Protein AF-A0A836RDQ2-F1 (afdb_monomer_lite)

Secondary structure (DSSP, 8-state):
------TT-S-S--HHHHHHHHHHHHTTS-B---B--SS-HHHHHHHHHHHTTTBSSPPB-PPTT-----

pLDDT: mean 94.03, std 4.07, range [77.75, 97.62]

Radius of gyration: 14.83 Å; chains: 1; bounding box: 50×23×31 Å

Foldseek 3Di:
DDDDDDPDPPPDDDLVSLLVVLVVVLVVPAAAEAEQDDDDPVVSVVSQVSCVVRHPDRYDDDDPPDDDDD

Structure (mmCIF, N/CA/C/O backbone):
data_AF-A0A836RDQ2-F1
#
_entry.id   AF-A0A836RDQ2-F1
#
loop_
_atom_site.group_PDB
_atom_site.id
_atom_site.type_symbol
_atom_site.label_atom_id
_atom_site.label_alt_id
_atom_site.label_comp_id
_atom_site.label_asym_id
_atom_site.label_entity_id
_atom_site.label_se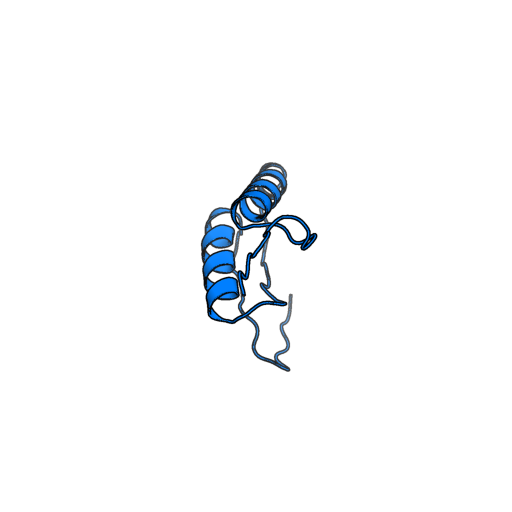q_id
_atom_site.pdbx_PDB_ins_code
_atom_site.Cartn_x
_atom_site.Cartn_y
_atom_site.Cartn_z
_atom_site.occupancy
_atom_site.B_iso_or_equiv
_atom_site.auth_seq_id
_atom_site.auth_comp_id
_atom_site.auth_asym_id
_atom_site.auth_atom_id
_atom_site.pdbx_PDB_model_num
ATOM 1 N N . ALA A 1 1 ? 31.077 7.185 -15.502 1.00 77.75 1 ALA A N 1
ATOM 2 C CA . ALA A 1 1 ? 29.916 8.042 -15.175 1.00 77.75 1 ALA A CA 1
ATOM 3 C C . ALA A 1 1 ? 29.405 7.663 -13.787 1.00 77.75 1 ALA A C 1
ATOM 5 O O . ALA A 1 1 ? 29.548 6.500 -13.427 1.00 77.75 1 ALA A O 1
ATOM 6 N N . ARG A 1 2 ? 28.871 8.613 -13.008 1.00 91.25 2 ARG A N 1
ATOM 7 C CA . ARG A 1 2 ? 28.309 8.382 -11.664 1.00 91.25 2 ARG A CA 1
ATOM 8 C C . ARG A 1 2 ?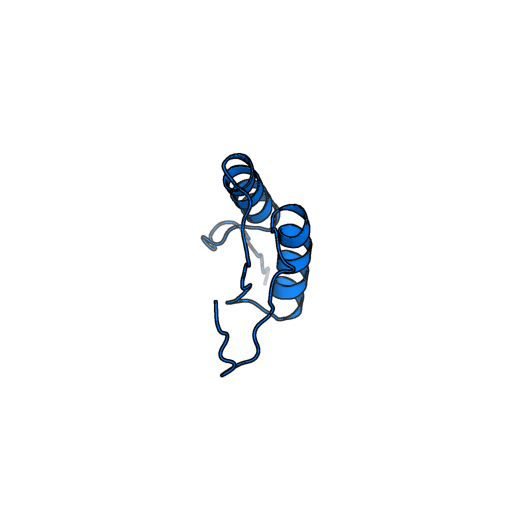 26.793 8.554 -11.741 1.00 91.25 2 ARG A C 1
ATOM 10 O O . ARG A 1 2 ? 26.341 9.544 -12.305 1.00 91.25 2 ARG A O 1
ATOM 17 N N . VAL A 1 3 ? 26.047 7.583 -11.224 1.00 94.50 3 VAL A N 1
ATOM 18 C CA . VAL A 1 3 ? 24.577 7.593 -11.176 1.00 94.50 3 VAL A CA 1
ATOM 19 C C . VAL A 1 3 ? 24.156 7.647 -9.716 1.00 94.50 3 VAL A C 1
ATOM 21 O O . VAL A 1 3 ? 24.706 6.915 -8.895 1.00 94.50 3 VAL A O 1
ATOM 24 N N . GLU A 1 4 ? 23.197 8.512 -9.405 1.00 96.38 4 GLU A N 1
ATOM 25 C CA . GLU A 1 4 ? 22.629 8.676 -8.067 1.00 96.38 4 GLU A CA 1
ATOM 26 C C . GLU A 1 4 ? 21.105 8.666 -8.137 1.00 96.38 4 GLU A C 1
ATOM 28 O O . GLU A 1 4 ? 20.524 9.058 -9.149 1.00 96.38 4 GLU A O 1
ATOM 33 N N . ILE A 1 5 ? 20.472 8.222 -7.050 1.00 95.00 5 ILE A N 1
ATOM 34 C CA . ILE A 1 5 ? 19.018 8.168 -6.906 1.00 95.00 5 ILE A CA 1
ATOM 35 C C . ILE A 1 5 ? 18.639 8.996 -5.682 1.00 95.00 5 ILE A C 1
ATOM 37 O O . ILE A 1 5 ? 19.148 8.763 -4.587 1.00 95.00 5 ILE A O 1
ATOM 41 N N . LEU A 1 6 ? 17.728 9.945 -5.878 1.00 94.75 6 LEU A N 1
ATOM 42 C CA . LEU A 1 6 ? 17.165 10.776 -4.820 1.00 94.75 6 LEU A CA 1
ATOM 43 C C . LEU A 1 6 ? 15.688 10.417 -4.655 1.00 94.75 6 LEU A C 1
ATOM 45 O O . LEU A 1 6 ? 14.843 10.838 -5.444 1.00 94.75 6 LEU A O 1
ATOM 49 N N . ASN A 1 7 ? 15.386 9.631 -3.625 1.00 86.88 7 ASN A N 1
ATOM 50 C CA . ASN A 1 7 ? 14.020 9.260 -3.267 1.00 86.88 7 ASN A CA 1
ATOM 51 C C . ASN A 1 7 ? 13.507 10.263 -2.225 1.00 86.88 7 ASN A C 1
ATOM 53 O O . ASN A 1 7 ? 14.032 10.325 -1.119 1.00 86.88 7 ASN A O 1
ATOM 57 N N . GLY A 1 8 ? 12.540 11.093 -2.614 1.00 91.06 8 GLY A N 1
ATOM 58 C CA . GLY A 1 8 ? 11.999 12.176 -1.776 1.00 91.06 8 GLY A CA 1
ATOM 59 C C . GLY A 1 8 ? 11.202 13.230 -2.550 1.00 91.06 8 GLY A C 1
ATOM 60 O O . GLY A 1 8 ? 10.566 14.090 -1.954 1.00 91.06 8 GLY A O 1
ATOM 61 N N . LEU A 1 9 ? 11.216 13.158 -3.885 1.00 94.31 9 LEU A N 1
ATOM 62 C CA . LEU A 1 9 ? 10.476 14.058 -4.777 1.00 94.31 9 LEU A CA 1
ATOM 63 C C . LEU A 1 9 ? 9.357 13.340 -5.552 1.00 94.31 9 LEU A C 1
ATOM 65 O O . LEU A 1 9 ? 8.816 13.893 -6.504 1.00 94.31 9 LEU A O 1
ATOM 69 N N . SER A 1 10 ? 9.022 12.100 -5.177 1.00 92.88 10 SER A N 1
ATOM 70 C CA . SER A 1 10 ? 8.013 11.287 -5.872 1.00 92.88 10 SER A CA 1
ATOM 71 C C . SER A 1 10 ? 6.579 11.740 -5.601 1.00 92.88 10 SER A C 1
ATOM 73 O O . SER A 1 10 ? 5.684 11.310 -6.322 1.00 92.88 10 SER A O 1
ATOM 75 N N . ALA A 1 11 ? 6.358 12.563 -4.567 1.00 93.88 11 ALA A N 1
ATOM 76 C CA . ALA A 1 11 ? 5.040 12.984 -4.081 1.00 93.88 11 ALA A CA 1
ATOM 77 C C . ALA A 1 11 ? 4.099 11.829 -3.673 1.00 93.88 11 ALA A C 1
ATOM 79 O O . ALA A 1 11 ? 2.897 12.033 -3.539 1.00 93.88 11 ALA A O 1
ATOM 80 N N . HIS A 1 12 ? 4.640 10.627 -3.460 1.00 96.38 12 HIS A N 1
ATOM 81 C CA . HIS A 1 12 ? 3.910 9.494 -2.897 1.00 96.38 12 HIS A CA 1
ATOM 82 C C . HIS A 1 12 ? 4.305 9.332 -1.432 1.00 96.38 12 HIS A C 1
ATOM 84 O O . HIS A 1 12 ? 5.484 9.480 -1.108 1.00 96.38 12 HIS A O 1
ATOM 90 N N . ALA A 1 13 ? 3.331 9.005 -0.582 1.00 96.00 13 ALA A N 1
ATOM 91 C CA . ALA A 1 13 ? 3.589 8.608 0.795 1.00 96.00 13 ALA A CA 1
ATOM 92 C C . ALA A 1 13 ? 4.538 7.406 0.814 1.00 96.00 13 ALA A C 1
ATOM 94 O O . ALA A 1 13 ? 4.346 6.443 0.061 1.00 96.00 13 ALA A O 1
ATOM 95 N N . ASP 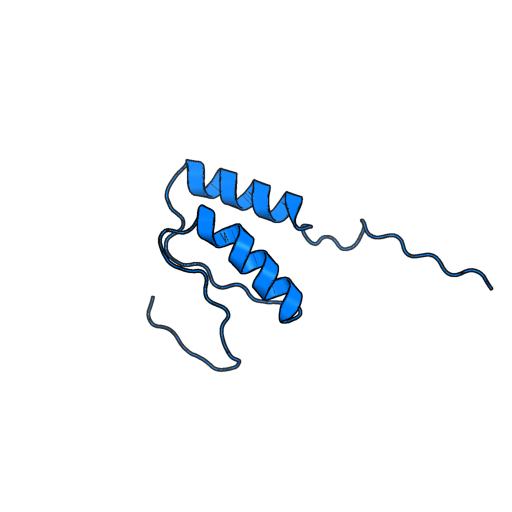A 1 14 ? 5.556 7.459 1.666 1.00 96.06 14 ASP A N 1
ATOM 96 C CA . ASP A 1 14 ? 6.309 6.259 1.996 1.00 96.06 14 ASP A CA 1
ATOM 97 C C . ASP A 1 14 ? 5.522 5.377 2.986 1.00 96.06 14 ASP A C 1
ATOM 99 O O . ASP A 1 14 ? 4.384 5.671 3.358 1.00 96.06 14 ASP A O 1
ATOM 103 N N . ALA A 1 15 ? 6.109 4.255 3.405 1.00 95.75 15 ALA A N 1
ATOM 104 C CA . ALA A 1 15 ? 5.438 3.326 4.312 1.00 95.75 15 ALA A CA 1
ATOM 105 C C . ALA A 1 15 ? 5.110 3.948 5.684 1.00 95.75 15 ALA A C 1
ATOM 107 O O . ALA A 1 15 ? 4.129 3.550 6.315 1.00 95.75 15 ALA A O 1
ATOM 108 N N . LEU A 1 16 ? 5.919 4.902 6.154 1.00 96.50 16 LEU A N 1
ATOM 109 C CA . LEU A 1 16 ? 5.717 5.552 7.443 1.00 96.50 16 LEU A CA 1
ATOM 110 C C . LEU A 1 16 ? 4.624 6.616 7.348 1.00 96.50 16 LEU A C 1
ATOM 112 O O . LEU A 1 16 ? 3.730 6.621 8.193 1.00 96.50 16 LEU A O 1
ATOM 116 N N . ASP A 1 17 ? 4.660 7.449 6.307 1.00 97.06 17 ASP A N 1
ATOM 117 C CA . ASP A 1 17 ? 3.609 8.429 6.015 1.00 97.06 17 ASP A CA 1
ATOM 118 C C . ASP A 1 17 ? 2.251 7.735 5.862 1.00 97.06 17 ASP A C 1
ATOM 120 O O . ASP A 1 17 ? 1.244 8.167 6.427 1.00 97.06 17 ASP A O 1
ATOM 124 N N . PHE A 1 18 ? 2.238 6.614 5.136 1.00 96.69 18 PHE A N 1
ATOM 125 C CA . PHE A 1 18 ? 1.050 5.801 4.913 1.00 96.69 18 PHE A CA 1
ATOM 126 C C . PHE A 1 18 ? 0.488 5.251 6.228 1.00 96.69 18 PHE A C 1
ATOM 128 O O . PHE A 1 18 ? -0.687 5.457 6.526 1.00 96.69 18 PHE A O 1
ATOM 135 N N . LYS A 1 19 ? 1.327 4.610 7.054 1.00 96.81 19 LYS A N 1
ATOM 136 C CA . LYS A 1 19 ? 0.917 4.104 8.372 1.00 96.81 19 LYS A CA 1
ATOM 137 C C . LYS A 1 19 ? 0.346 5.220 9.247 1.00 96.81 19 LYS A C 1
ATOM 139 O O . LYS A 1 19 ? -0.739 5.069 9.802 1.00 96.81 19 LYS A O 1
ATOM 144 N N . TRP A 1 20 ? 1.080 6.327 9.361 1.00 96.62 20 TRP A N 1
ATOM 145 C CA . TRP A 1 20 ? 0.686 7.469 10.180 1.00 96.62 20 TRP A CA 1
ATOM 146 C C . TRP A 1 20 ? -0.692 7.999 9.772 1.00 96.62 20 TRP A C 1
ATOM 148 O O . TRP A 1 20 ? -1.539 8.230 10.633 1.00 96.62 20 TRP A O 1
ATOM 158 N N . TR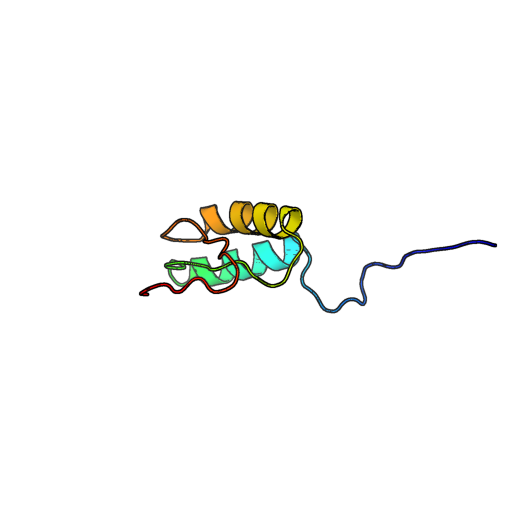P A 1 21 ? -0.945 8.138 8.470 1.00 95.25 21 TRP A N 1
ATOM 159 C CA . TRP A 1 21 ? -2.228 8.619 7.965 1.00 95.25 21 TRP A CA 1
ATOM 160 C C . TRP A 1 21 ? -3.404 7.738 8.411 1.00 95.25 21 TRP A C 1
ATOM 162 O O . TRP A 1 21 ? -4.399 8.245 8.934 1.00 95.25 21 TRP A O 1
ATOM 172 N N . PHE A 1 22 ? -3.289 6.419 8.238 1.00 95.50 22 PHE A N 1
ATOM 173 C CA . PHE A 1 22 ? -4.374 5.490 8.561 1.00 95.50 22 PHE A CA 1
ATOM 174 C C . PHE A 1 22 ? -4.546 5.252 10.060 1.00 95.50 22 PHE A C 1
ATOM 176 O O . PHE A 1 22 ? -5.675 5.091 10.510 1.00 95.50 22 PHE A O 1
ATOM 183 N N . GLU A 1 23 ? -3.476 5.338 10.848 1.00 95.44 23 GLU A N 1
ATOM 184 C CA . GLU A 1 23 ? -3.575 5.366 12.309 1.00 95.44 23 GLU A CA 1
ATOM 185 C C . GLU A 1 23 ? -4.426 6.553 12.789 1.00 95.44 23 GLU A C 1
ATOM 187 O O . GLU A 1 23 ? -5.318 6.393 13.624 1.00 95.44 23 GLU A O 1
ATOM 192 N N . GLN A 1 24 ? -4.196 7.749 12.233 1.00 95.38 24 GLN A N 1
ATOM 193 C CA . GLN A 1 24 ? -4.987 8.930 12.587 1.00 95.38 24 GLN A CA 1
ATOM 194 C C . GLN A 1 24 ? -6.443 8.801 12.136 1.00 95.38 24 GLN A C 1
ATOM 196 O O . GLN A 1 24 ? -7.343 9.182 12.887 1.00 95.38 24 GLN A O 1
ATOM 201 N N . LEU A 1 25 ? -6.688 8.241 10.949 1.00 93.25 25 LEU A N 1
ATOM 202 C CA . LEU A 1 25 ? -8.044 7.982 10.466 1.00 93.25 25 LEU A CA 1
ATOM 203 C C . LEU A 1 25 ? -8.789 7.006 11.391 1.00 93.25 25 LEU A C 1
ATOM 205 O O . LEU A 1 25 ? -9.877 7.327 11.867 1.00 93.25 25 LEU A O 1
ATOM 209 N N . ALA A 1 26 ? -8.164 5.871 11.712 1.00 94.56 26 ALA A N 1
ATOM 210 C CA . ALA A 1 26 ? -8.733 4.833 12.569 1.00 94.56 26 ALA A CA 1
ATOM 211 C C . ALA A 1 26 ? -9.013 5.316 14.005 1.00 94.56 26 ALA A C 1
ATOM 213 O O . ALA A 1 26 ? -9.918 4.824 14.676 1.00 94.56 26 ALA A O 1
ATOM 214 N N . SER A 1 27 ? -8.260 6.312 14.489 1.00 91.75 27 SER A N 1
ATOM 215 C CA . SER A 1 27 ? -8.453 6.881 15.831 1.00 91.75 27 SER A CA 1
ATOM 216 C C . SER A 1 27 ? -9.802 7.590 16.020 1.00 91.75 27 SER A C 1
ATOM 218 O O . SER A 1 27 ? -10.249 7.766 17.155 1.00 91.75 27 SER A O 1
ATOM 220 N N . GLN A 1 28 ? -10.452 8.005 14.926 1.00 87.12 28 GLN A N 1
ATOM 221 C CA . GLN A 1 28 ? -11.756 8.676 14.957 1.00 87.12 28 GLN A CA 1
ATOM 222 C C . GLN A 1 28 ? -12.915 7.679 14.823 1.00 87.12 28 GLN A C 1
ATOM 224 O O . GLN A 1 28 ? -13.972 7.872 15.425 1.00 87.12 28 GLN A O 1
ATOM 229 N N . SER A 1 29 ? -12.707 6.614 14.049 1.00 82.19 29 SER A N 1
ATOM 230 C CA . SER A 1 29 ? -13.616 5.487 13.824 1.00 82.19 29 SER A CA 1
ATOM 231 C C . SER A 1 29 ? -12.843 4.361 13.133 1.00 82.19 29 SER A C 1
ATOM 233 O O . SER A 1 29 ? -11.919 4.667 12.386 1.00 82.19 29 SER A O 1
ATOM 235 N N . GLY A 1 30 ? -13.246 3.096 13.288 1.00 79.00 30 GLY A N 1
ATOM 236 C CA . GLY A 1 30 ? -12.670 1.989 12.508 1.00 79.00 30 GLY A CA 1
ATOM 237 C C . GLY A 1 30 ? -12.745 2.226 10.991 1.00 79.00 30 GLY A C 1
ATOM 238 O O . GLY A 1 30 ? -13.644 2.921 10.501 1.00 79.00 30 GLY A O 1
ATOM 239 N N . ILE A 1 31 ? -11.761 1.710 10.247 1.00 87.50 31 ILE A N 1
ATOM 240 C CA . ILE A 1 31 ? -11.756 1.742 8.780 1.00 87.50 31 ILE A CA 1
ATOM 241 C C . ILE A 1 31 ? -12.396 0.436 8.317 1.00 87.50 31 ILE A C 1
ATOM 243 O O . ILE A 1 31 ? -11.703 -0.562 8.304 1.00 87.50 31 ILE A O 1
ATOM 247 N N . GLY A 1 32 ? -13.679 0.425 7.940 1.00 92.06 32 GLY A N 1
ATOM 248 C CA . GLY A 1 32 ? -14.408 -0.798 7.551 1.00 92.06 32 GLY A CA 1
ATOM 249 C C . GLY A 1 32 ? -13.592 -1.784 6.694 1.00 92.06 32 GLY A C 1
ATOM 250 O O . GLY A 1 32 ? -12.922 -2.671 7.216 1.00 92.06 32 GLY A O 1
ATOM 251 N N . THR A 1 33 ? -13.597 -1.592 5.375 1.00 92.75 33 THR A N 1
ATOM 252 C CA . THR A 1 33 ? -12.799 -2.397 4.435 1.00 92.75 33 THR A CA 1
ATOM 253 C C . THR A 1 33 ? -11.937 -1.474 3.585 1.00 92.75 33 THR A C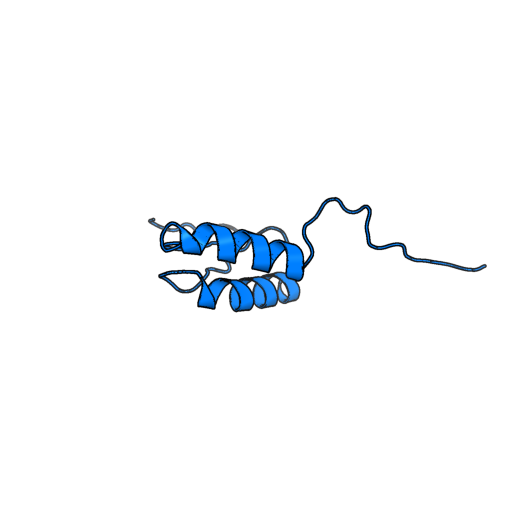 1
ATOM 255 O O . THR A 1 33 ? -12.413 -0.455 3.075 1.00 92.75 33 THR A O 1
ATOM 258 N N . ALA A 1 34 ? -10.668 -1.831 3.390 1.00 95.44 34 ALA A N 1
ATOM 259 C CA . ALA A 1 34 ? -9.746 -1.082 2.542 1.00 95.44 34 ALA A CA 1
ATOM 260 C C . ALA A 1 34 ? -9.327 -1.896 1.314 1.00 95.44 34 ALA A C 1
ATOM 262 O O . ALA A 1 34 ? -9.048 -3.086 1.413 1.00 95.44 34 ALA A O 1
ATOM 263 N N . PHE A 1 35 ? -9.213 -1.234 0.162 1.00 97.38 35 PHE A N 1
ATOM 264 C CA . PHE A 1 35 ? -8.677 -1.818 -1.069 1.00 97.38 35 PHE A CA 1
ATOM 265 C C . PHE A 1 35 ? -7.324 -1.179 -1.377 1.00 97.38 35 PHE A C 1
ATOM 267 O O . PHE A 1 35 ? -7.243 0.034 -1.584 1.00 97.38 35 PHE A O 1
ATOM 274 N N . VAL A 1 36 ? -6.258 -1.980 -1.428 1.00 97.19 36 VAL A N 1
ATOM 275 C CA . VAL A 1 36 ? -4.914 -1.483 -1.753 1.00 97.19 36 VAL A CA 1
ATOM 276 C C . VAL A 1 36 ? -4.668 -1.643 -3.244 1.00 97.19 36 VAL A C 1
ATOM 278 O O . VAL A 1 36 ? -4.614 -2.748 -3.778 1.00 97.19 36 VAL A O 1
ATOM 281 N N . VAL A 1 37 ? -4.506 -0.511 -3.919 1.00 96.50 37 VAL A N 1
ATOM 282 C CA . VAL A 1 37 ? -4.349 -0.426 -5.373 1.00 96.50 37 VAL A CA 1
ATOM 283 C C . VAL A 1 37 ? -3.122 0.406 -5.740 1.00 96.50 37 VAL A C 1
ATOM 285 O O . VAL A 1 37 ? -2.460 0.977 -4.878 1.00 96.50 37 VAL A O 1
ATOM 288 N N . HIS A 1 38 ? -2.839 0.495 -7.041 1.00 94.50 38 HIS A N 1
ATOM 289 C CA . HIS A 1 38 ? -1.817 1.374 -7.612 1.00 94.50 38 HIS A CA 1
ATOM 290 C C . HIS A 1 38 ? -0.409 1.176 -7.014 1.00 94.50 38 HIS A C 1
ATOM 292 O O . HIS A 1 38 ? 0.202 2.085 -6.454 1.00 94.50 38 HIS A O 1
ATOM 298 N N . GLY A 1 39 ? 0.148 -0.019 -7.197 1.00 91.75 39 GLY A N 1
ATOM 299 C CA . GLY A 1 39 ? 1.516 -0.346 -6.807 1.00 91.75 39 GLY A CA 1
ATOM 300 C C . GLY A 1 39 ? 1.930 -1.716 -7.330 1.00 91.75 39 GLY A C 1
ATOM 301 O O . GLY A 1 39 ? 1.108 -2.479 -7.838 1.00 91.75 39 GLY A O 1
ATOM 302 N N . GLU A 1 40 ? 3.214 -2.039 -7.211 1.00 95.94 40 GLU A N 1
ATOM 303 C CA . GLU A 1 40 ? 3.686 -3.395 -7.491 1.00 95.94 40 GLU A CA 1
ATOM 304 C C . GLU A 1 40 ? 3.128 -4.378 -6.456 1.00 95.94 40 GLU A C 1
ATOM 306 O O . GLU A 1 40 ? 3.012 -4.042 -5.277 1.00 95.94 40 GLU A O 1
ATOM 311 N N . ALA A 1 41 ? 2.850 -5.618 -6.868 1.00 94.56 41 ALA A N 1
ATOM 312 C CA . ALA A 1 41 ? 2.185 -6.620 -6.028 1.00 94.56 41 ALA A CA 1
ATOM 313 C C . ALA A 1 41 ? 2.842 -6.806 -4.646 1.00 94.56 41 ALA A C 1
ATOM 315 O O . ALA A 1 41 ? 2.157 -6.890 -3.630 1.00 94.56 41 ALA A O 1
ATOM 316 N N . LYS A 1 42 ? 4.181 -6.812 -4.588 1.00 96.25 42 LYS A N 1
ATOM 317 C CA . LYS A 1 42 ? 4.918 -6.955 -3.324 1.00 96.25 42 LYS A CA 1
ATOM 318 C C . LYS A 1 42 ? 4.764 -5.734 -2.413 1.00 96.25 42 LYS A C 1
ATOM 320 O O . LYS A 1 42 ? 4.650 -5.896 -1.202 1.00 96.25 42 LYS A O 1
ATOM 325 N N . ALA A 1 43 ? 4.782 -4.529 -2.983 1.00 95.81 43 ALA A N 1
ATOM 326 C CA . ALA A 1 43 ? 4.581 -3.302 -2.221 1.00 95.81 43 ALA A CA 1
ATOM 327 C C . ALA A 1 43 ? 3.137 -3.221 -1.706 1.00 95.81 43 ALA A C 1
ATOM 329 O O . ALA A 1 43 ? 2.934 -2.946 -0.529 1.00 95.81 43 ALA A O 1
ATOM 330 N N . ALA A 1 44 ? 2.155 -3.554 -2.551 1.00 97.12 44 ALA A N 1
ATOM 331 C CA . ALA A 1 44 ? 0.746 -3.593 -2.171 1.00 97.12 44 ALA A CA 1
ATOM 332 C C . ALA A 1 44 ? 0.485 -4.576 -1.017 1.00 97.12 44 ALA A C 1
ATOM 334 O O . ALA A 1 44 ? -0.193 -4.216 -0.061 1.00 97.12 44 ALA A O 1
ATOM 335 N N . ALA A 1 45 ? 1.091 -5.770 -1.048 1.00 97.19 45 ALA A N 1
ATOM 336 C CA . ALA A 1 45 ? 1.009 -6.727 0.057 1.00 97.19 45 ALA A CA 1
ATOM 337 C C . ALA A 1 45 ? 1.577 -6.161 1.369 1.00 97.19 45 ALA A C 1
ATOM 339 O O . ALA A 1 45 ? 0.938 -6.274 2.410 1.00 97.19 45 ALA A O 1
ATOM 340 N N . GLY A 1 46 ? 2.729 -5.484 1.313 1.00 97.31 46 GLY A N 1
ATOM 341 C CA . GLY A 1 46 ? 3.301 -4.828 2.491 1.00 97.31 46 GLY A CA 1
ATOM 342 C C . GLY A 1 46 ? 2.421 -3.704 3.050 1.00 97.31 46 GLY A C 1
ATOM 343 O O . GLY A 1 46 ? 2.307 -3.563 4.263 1.00 97.31 46 GLY A O 1
ATOM 344 N N . LEU A 1 47 ? 1.766 -2.921 2.187 1.00 97.44 47 LEU A N 1
ATOM 345 C CA . LEU A 1 47 ? 0.827 -1.880 2.621 1.00 97.44 47 LEU A CA 1
ATOM 346 C C . LEU A 1 47 ? -0.469 -2.469 3.198 1.00 97.44 47 LEU A C 1
ATOM 348 O O . LEU A 1 47 ? -0.991 -1.936 4.175 1.00 97.44 47 LEU A O 1
ATOM 352 N N . ALA A 1 48 ? -0.968 -3.575 2.640 1.00 97.38 48 ALA A N 1
ATOM 353 C CA . ALA A 1 48 ? -2.106 -4.302 3.200 1.00 97.38 48 ALA A CA 1
ATOM 354 C C . ALA A 1 48 ? -1.790 -4.832 4.605 1.00 97.38 48 ALA A C 1
ATOM 356 O O . ALA A 1 48 ? -2.613 -4.692 5.502 1.00 97.38 48 ALA A O 1
ATOM 357 N N . ASP A 1 49 ? -0.582 -5.357 4.827 1.00 97.19 49 ASP A N 1
ATOM 358 C CA . ASP A 1 49 ? -0.152 -5.794 6.159 1.00 97.19 49 ASP A CA 1
ATOM 359 C C . ASP A 1 49 ? -0.114 -4.646 7.174 1.00 97.19 49 ASP A C 1
ATOM 361 O O . ASP A 1 49 ? -0.506 -4.842 8.319 1.00 97.19 49 ASP A O 1
ATOM 365 N N . ILE A 1 50 ? 0.290 -3.441 6.759 1.00 96.50 50 ILE A N 1
ATOM 366 C CA . ILE A 1 50 ? 0.219 -2.245 7.615 1.00 96.50 50 ILE A CA 1
ATOM 367 C C . ILE A 1 50 ? -1.238 -1.894 7.951 1.00 96.50 50 ILE A C 1
ATOM 369 O O . ILE A 1 50 ? -1.525 -1.526 9.085 1.00 96.50 50 ILE A O 1
ATOM 373 N N . LEU A 1 51 ? -2.154 -1.987 6.981 1.00 96.19 51 LEU A N 1
ATOM 374 C CA . LEU A 1 51 ? -3.561 -1.612 7.164 1.00 96.19 51 LEU A CA 1
ATOM 375 C C . LEU A 1 51 ? -4.364 -2.570 8.044 1.00 96.19 51 LEU A C 1
ATOM 377 O O . LEU A 1 51 ? -5.365 -2.132 8.606 1.00 96.19 51 LEU A O 1
ATOM 381 N N . ARG A 1 52 ? -3.954 -3.839 8.174 1.00 95.38 52 ARG A N 1
ATOM 382 C CA . ARG A 1 52 ? -4.683 -4.844 8.973 1.00 95.38 52 ARG A CA 1
ATOM 383 C C . ARG A 1 52 ? -4.948 -4.397 10.407 1.00 95.38 52 ARG A C 1
ATOM 385 O O . ARG A 1 52 ? -6.009 -4.691 10.934 1.00 95.38 52 ARG A O 1
ATOM 392 N N . ASP A 1 53 ? -4.015 -3.667 11.016 1.00 93.25 53 ASP A N 1
ATOM 393 C CA . ASP A 1 53 ? -4.151 -3.199 12.402 1.00 93.25 53 ASP A CA 1
ATOM 394 C C . ASP A 1 53 ? -5.159 -2.043 12.557 1.00 93.25 53 ASP A C 1
ATOM 396 O O . ASP A 1 53 ? -5.518 -1.677 13.677 1.00 93.25 53 ASP A O 1
ATOM 400 N N . TYR A 1 54 ? -5.593 -1.444 11.446 1.00 94.38 54 TYR A N 1
ATOM 401 C CA . TYR A 1 54 ? -6.416 -0.234 11.420 1.00 94.38 54 TYR A CA 1
ATOM 402 C C . TYR A 1 54 ? -7.783 -0.437 10.765 1.00 94.38 54 TYR A C 1
ATOM 404 O O . TYR A 1 54 ? -8.637 0.446 10.876 1.00 94.38 54 TYR A O 1
ATOM 412 N N . CYS A 1 55 ? -7.983 -1.566 10.079 1.00 94.31 55 CYS A N 1
ATOM 413 C CA . CYS A 1 55 ? -9.241 -1.895 9.428 1.00 94.31 55 CYS A CA 1
ATOM 414 C C . CYS A 1 55 ? -10.111 -2.824 10.283 1.00 94.31 55 CYS A C 1
ATOM 416 O O . CYS A 1 55 ? -9.595 -3.638 11.046 1.00 94.31 55 CYS A O 1
ATOM 418 N N . ASP A 1 56 ? -11.431 -2.710 10.137 1.00 93.31 56 ASP A N 1
ATOM 419 C CA . ASP A 1 56 ? -12.382 -3.618 10.788 1.00 93.31 56 ASP A CA 1
ATOM 420 C C . ASP A 1 56 ? -12.440 -4.974 10.055 1.00 93.31 56 ASP A C 1
ATOM 422 O O . ASP A 1 56 ? -12.681 -6.015 10.669 1.00 93.31 56 ASP A O 1
ATOM 426 N N . GLU A 1 57 ? -12.174 -4.963 8.745 1.00 93.56 57 GLU A N 1
ATOM 427 C CA . GLU A 1 57 ? -12.056 -6.127 7.869 1.00 93.56 57 GLU A CA 1
ATOM 428 C C . GLU A 1 57 ? -10.663 -6.214 7.226 1.00 93.56 57 GLU A C 1
ATOM 430 O O . GLU A 1 57 ? -9.955 -5.216 7.070 1.00 93.56 57 GLU A O 1
ATOM 435 N N . ASP A 1 58 ? -10.268 -7.423 6.814 1.00 94.75 58 ASP A N 1
ATOM 436 C CA . ASP A 1 58 ? -8.986 -7.639 6.138 1.00 94.75 58 ASP A CA 1
ATOM 437 C C . ASP A 1 58 ? -8.876 -6.777 4.859 1.00 94.75 58 ASP A C 1
ATOM 439 O O . ASP A 1 58 ? -9.769 -6.823 4.005 1.00 94.75 58 ASP A O 1
ATOM 443 N N . PRO A 1 59 ? -7.768 -6.036 4.662 1.00 96.19 59 PRO A N 1
ATOM 444 C CA . PRO A 1 59 ? -7.558 -5.269 3.443 1.00 96.19 59 PRO A CA 1
ATOM 445 C C . PRO A 1 59 ? -7.516 -6.165 2.201 1.00 96.19 59 PRO A C 1
ATOM 447 O O . PRO A 1 59 ? -6.862 -7.211 2.172 1.00 96.19 59 PRO A O 1
ATOM 450 N N . VAL A 1 60 ? -8.168 -5.710 1.136 1.00 97.44 60 VAL A N 1
ATOM 451 C CA . VAL A 1 60 ? -8.311 -6.435 -0.124 1.00 97.44 60 VAL A CA 1
ATOM 452 C C . VAL A 1 60 ? -7.235 -5.996 -1.115 1.00 97.44 60 VAL A C 1
ATOM 454 O O . VAL A 1 60 ? -7.025 -4.804 -1.353 1.00 97.44 60 VAL A O 1
ATOM 457 N N . LEU A 1 61 ? -6.581 -6.976 -1.741 1.00 97.62 61 LEU A N 1
ATOM 458 C CA . LEU A 1 61 ? -5.743 -6.791 -2.927 1.00 97.62 61 LEU A CA 1
ATOM 459 C C . LEU A 1 61 ? -6.556 -7.222 -4.152 1.00 97.62 61 LEU A C 1
ATOM 461 O O . LEU A 1 61 ? -6.638 -8.421 -4.420 1.00 97.62 61 LEU A O 1
ATOM 465 N N . PRO A 1 62 ? -7.214 -6.292 -4.863 1.00 96.69 62 PRO A N 1
ATOM 466 C CA . PRO A 1 62 ? -8.141 -6.681 -5.906 1.00 96.69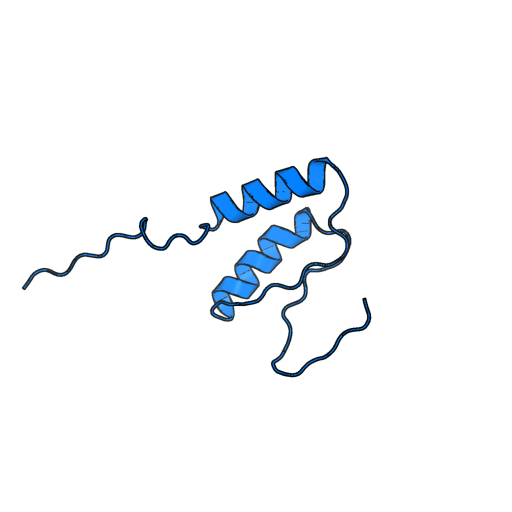 62 PRO A CA 1
ATOM 467 C C . PRO A 1 62 ? -7.419 -7.168 -7.164 1.00 96.69 62 PRO A C 1
ATOM 469 O O . PRO A 1 62 ? -6.477 -6.534 -7.645 1.00 96.69 62 PRO A O 1
ATOM 472 N N . ASP A 1 63 ? -7.932 -8.250 -7.746 1.00 94.88 63 ASP A N 1
ATOM 473 C CA . ASP A 1 63 ? -7.559 -8.667 -9.095 1.00 94.88 63 ASP A CA 1
ATOM 474 C C . ASP A 1 63 ? -8.086 -7.686 -10.152 1.00 94.88 63 ASP A C 1
ATOM 476 O O . ASP A 1 63 ? -9.138 -7.052 -10.004 1.00 94.88 63 ASP A O 1
ATOM 480 N N . LEU A 1 64 ? -7.364 -7.587 -11.271 1.00 94.44 64 LEU A N 1
ATOM 481 C CA . LEU A 1 64 ? -7.792 -6.781 -12.409 1.00 94.44 64 LEU A CA 1
ATOM 482 C C . LEU A 1 64 ? -9.157 -7.276 -12.922 1.00 94.44 64 LEU A C 1
ATOM 484 O O . LEU A 1 64 ? -9.327 -8.460 -13.201 1.00 94.44 64 LEU A O 1
ATOM 488 N N . TYR A 1 65 ? -10.101 -6.344 -13.085 1.00 95.75 65 TYR A N 1
ATOM 489 C CA . TYR A 1 65 ? -11.495 -6.586 -13.496 1.00 95.75 65 TYR A CA 1
ATOM 490 C C . TYR A 1 65 ? -12.394 -7.292 -12.469 1.00 95.75 65 TYR A C 1
ATOM 492 O O . TYR A 1 65 ? -13.540 -7.606 -12.793 1.00 95.75 65 TYR A O 1
ATOM 500 N N . ALA A 1 66 ? -11.932 -7.503 -11.235 1.00 96.44 66 ALA A N 1
ATOM 501 C CA . ALA A 1 66 ? -12.808 -7.944 -10.155 1.00 96.44 66 ALA A CA 1
ATOM 502 C C . ALA A 1 66 ? -13.848 -6.865 -9.796 1.00 96.44 66 ALA A C 1
ATOM 504 O O . ALA A 1 66 ? -13.637 -5.668 -10.002 1.00 96.44 66 ALA A O 1
ATOM 505 N N . SER A 1 67 ? -14.987 -7.297 -9.258 1.00 96.00 67 SER A N 1
ATOM 506 C CA . SER A 1 67 ? -16.053 -6.437 -8.731 1.00 96.00 67 SER A CA 1
ATOM 507 C C . SER A 1 67 ? -16.440 -6.930 -7.341 1.00 96.00 67 SER A C 1
ATOM 509 O O . SER A 1 67 ? -16.407 -8.135 -7.095 1.00 96.00 67 SER A O 1
ATOM 511 N N . TYR A 1 68 ? -16.783 -6.002 -6.452 1.00 93.44 68 TYR A N 1
ATOM 512 C CA . TYR A 1 68 ? -17.072 -6.265 -5.043 1.00 93.44 68 TYR A CA 1
ATOM 513 C C . TYR A 1 68 ? -18.364 -5.546 -4.655 1.00 93.44 68 TYR A C 1
ATOM 515 O O . TYR A 1 68 ? -18.573 -4.410 -5.084 1.00 93.44 68 TYR A O 1
ATOM 523 N N . ASP A 1 69 ? -19.196 -6.200 -3.847 1.00 90.94 69 ASP A N 1
ATOM 524 C CA . ASP A 1 69 ? -20.329 -5.565 -3.172 1.00 90.94 69 ASP A CA 1
ATOM 525 C C . ASP A 1 69 ? -19.837 -5.029 -1.821 1.00 90.94 69 ASP A C 1
ATOM 527 O O . ASP A 1 69 ? -19.242 -5.785 -1.049 1.00 90.94 69 ASP A O 1
ATOM 531 N N . VAL A 1 70 ? -20.044 -3.733 -1.570 1.00 83.69 70 VAL A N 1
ATOM 532 C CA . VAL A 1 70 ? -19.573 -2.997 -0.380 1.00 83.69 70 VAL A CA 1
ATOM 533 C C . VAL A 1 70 ? -20.714 -2.287 0.332 1.00 83.69 70 VAL A C 1
ATOM 535 O O . VAL A 1 70 ? -21.650 -1.825 -0.365 1.00 83.69 70 VAL A O 1
#

Sequence (70 aa):
ARVEILNGLSAHADALDFKWWFEQLASQSGIGTAFVVHGEAKAAAGLADILRDYCDEDPVLPDLYASYDV